Protein AF-A0A9D3VLM3-F1 (afdb_monomer)

Structure (mmCIF, N/CA/C/O backbone):
data_AF-A0A9D3VLM3-F1
#
_entry.id   AF-A0A9D3VLM3-F1
#
loop_
_atom_site.group_PDB
_atom_site.id
_atom_site.type_symbol
_atom_site.label_atom_id
_atom_site.label_alt_id
_atom_site.label_comp_id
_atom_site.label_asym_id
_atom_site.label_entity_id
_atom_site.label_seq_id
_atom_site.pdbx_PDB_ins_code
_atom_site.Cartn_x
_atom_site.Cartn_y
_atom_site.Cartn_z
_atom_site.occupancy
_atom_site.B_iso_or_equiv
_atom_site.auth_seq_id
_atom_site.auth_comp_id
_atom_site.auth_asym_id
_atom_site.auth_atom_id
_atom_site.pdbx_PDB_model_num
ATOM 1 N N . MET A 1 1 ? -3.057 -0.352 -0.632 1.00 85.25 1 MET A N 1
ATOM 2 C CA . MET A 1 1 ? -3.018 -0.081 0.821 1.00 85.25 1 MET A CA 1
ATOM 3 C C . MET A 1 1 ? -2.301 1.217 1.187 1.00 85.25 1 MET A C 1
ATOM 5 O O . MET A 1 1 ? -2.854 1.971 1.974 1.00 85.25 1 MET A O 1
ATOM 9 N N . ARG A 1 2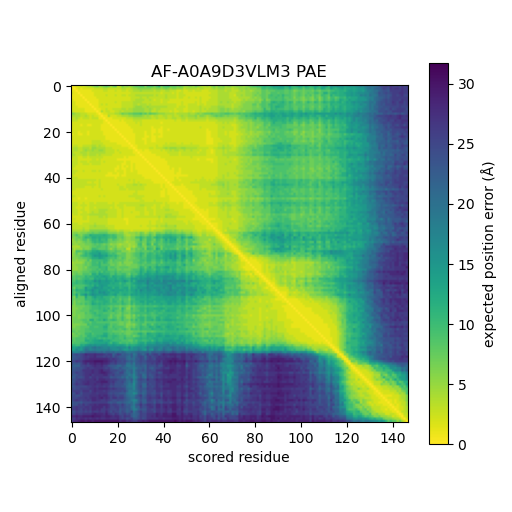 ? -1.148 1.527 0.571 1.00 84.88 2 ARG A N 1
ATOM 10 C CA . ARG A 1 2 ? -0.393 2.776 0.789 1.00 84.88 2 ARG A CA 1
ATOM 11 C C . ARG A 1 2 ? -1.252 4.050 0.758 1.00 84.88 2 ARG A C 1
ATOM 13 O O . ARG A 1 2 ? -1.284 4.776 1.744 1.00 84.88 2 ARG A O 1
ATOM 20 N N . TYR A 1 3 ? -2.014 4.249 -0.320 1.00 87.75 3 TYR A N 1
ATOM 21 C CA . TYR A 1 3 ? -2.936 5.384 -0.453 1.00 87.75 3 TYR A CA 1
ATOM 22 C C . TYR A 1 3 ? -3.881 5.520 0.751 1.00 87.75 3 TYR A C 1
ATOM 24 O O . TYR A 1 3 ? -3.944 6.573 1.369 1.00 87.75 3 TYR A O 1
ATOM 32 N N . LEU A 1 4 ? -4.563 4.436 1.140 1.00 90.69 4 LEU A N 1
ATOM 33 C CA . LEU A 1 4 ? -5.520 4.465 2.248 1.00 90.69 4 LEU A CA 1
ATOM 34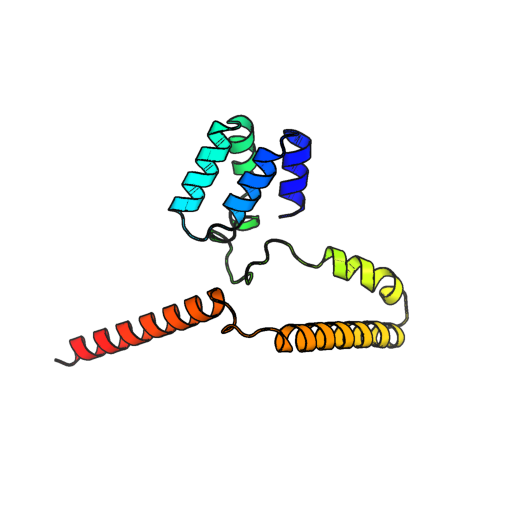 C C . LEU A 1 4 ? -4.839 4.793 3.588 1.00 90.69 4 LEU A C 1
ATOM 36 O O . LEU A 1 4 ? -5.369 5.588 4.360 1.00 90.69 4 LEU A O 1
ATOM 40 N N . SER A 1 5 ? -3.653 4.228 3.845 1.00 91.31 5 SER A N 1
ATOM 41 C CA . SER A 1 5 ? -2.882 4.525 5.060 1.00 91.31 5 SER A CA 1
ATOM 42 C C . SER A 1 5 ? -2.344 5.959 5.105 1.00 91.31 5 SER A C 1
ATOM 44 O O . SER A 1 5 ? -2.267 6.551 6.177 1.00 91.31 5 SER A O 1
ATOM 46 N N . GLU A 1 6 ? -1.984 6.537 3.959 1.00 91.56 6 GLU A N 1
ATOM 47 C CA . GLU A 1 6 ? -1.544 7.932 3.885 1.00 91.56 6 GLU A CA 1
ATOM 48 C C . GLU A 1 6 ? -2.729 8.891 4.037 1.00 91.56 6 GLU A C 1
ATOM 50 O O . GLU A 1 6 ? -2.631 9.867 4.778 1.00 91.56 6 GLU A O 1
ATOM 55 N N . SER A 1 7 ? -3.866 8.593 3.403 1.00 92.94 7 SER A N 1
ATOM 56 C CA . SER A 1 7 ? -5.083 9.399 3.514 1.00 92.94 7 SER A CA 1
ATOM 57 C C . SER A 1 7 ? -5.615 9.436 4.947 1.00 92.94 7 SER A C 1
ATOM 59 O O . SER A 1 7 ? -5.853 10.523 5.463 1.00 92.94 7 SER A O 1
ATOM 61 N N . ILE A 1 8 ? -5.707 8.293 5.641 1.00 92.94 8 ILE A N 1
ATOM 62 C CA . ILE A 1 8 ? -6.171 8.281 7.041 1.00 92.94 8 ILE A CA 1
ATOM 63 C C . ILE A 1 8 ? -5.207 9.031 7.974 1.00 92.94 8 ILE A C 1
ATOM 65 O O . ILE A 1 8 ? -5.637 9.713 8.903 1.00 92.94 8 ILE A O 1
ATOM 69 N N . SER A 1 9 ? -3.897 8.950 7.710 1.00 93.56 9 SER A N 1
ATOM 70 C CA . SER A 1 9 ? -2.890 9.689 8.471 1.00 93.56 9 SER A CA 1
ATOM 71 C C . SER A 1 9 ? -3.017 11.198 8.264 1.00 93.56 9 SER A C 1
ATOM 73 O O . SER A 1 9 ? -2.784 11.951 9.205 1.00 93.56 9 SER A O 1
ATOM 75 N N . LYS A 1 10 ? -3.354 11.650 7.051 1.00 93.25 10 LYS A N 1
ATOM 76 C CA . LYS A 1 10 ? -3.547 13.073 6.738 1.00 93.25 10 LYS A CA 1
ATOM 77 C C . LYS A 1 10 ? -4.831 13.622 7.355 1.00 93.25 10 LYS A C 1
ATOM 79 O O . LYS A 1 10 ? -4.793 14.706 7.927 1.00 93.25 10 LYS A O 1
ATOM 84 N N . GLU A 1 11 ? -5.913 12.855 7.269 1.00 93.25 11 GLU A N 1
ATOM 85 C CA . GLU A 1 11 ? -7.242 13.254 7.734 1.00 93.25 11 GLU A CA 1
ATOM 86 C C . GLU A 1 11 ? -7.309 13.339 9.266 1.00 93.25 11 GLU A C 1
ATOM 88 O O . GLU A 1 11 ? -7.670 14.368 9.826 1.00 93.25 11 GLU A O 1
ATOM 93 N N . PHE A 1 12 ? -6.882 12.279 9.961 1.00 92.44 12 PHE A N 1
ATOM 94 C CA . PHE A 1 12 ? -7.064 12.162 11.413 1.00 92.44 12 PHE A CA 1
ATOM 95 C C . PHE A 1 12 ? -5.801 12.466 12.223 1.00 92.44 12 PHE A C 1
ATOM 97 O O . PHE A 1 12 ? -5.872 12.559 13.447 1.00 92.44 12 PHE A O 1
ATOM 104 N N . LYS A 1 13 ? -4.632 12.577 11.571 1.00 91.50 13 LYS A N 1
ATOM 105 C CA . LYS A 1 13 ? -3.324 12.853 12.206 1.00 91.50 13 LYS A CA 1
ATOM 106 C C . LYS A 1 13 ? -3.016 11.952 13.411 1.00 91.50 13 LYS A C 1
ATOM 108 O O . LYS A 1 13 ? -2.310 12.347 14.334 1.00 91.50 13 LYS A O 1
ATOM 113 N N . ASN A 1 14 ? -3.529 10.721 13.390 1.00 90.62 14 ASN A N 1
ATOM 114 C CA . ASN A 1 14 ? -3.435 9.773 14.493 1.00 90.62 14 ASN A CA 1
ATOM 115 C C . ASN A 1 14 ? -2.735 8.485 14.035 1.00 90.62 14 ASN A C 1
ATOM 117 O O . ASN A 1 14 ? -3.279 7.686 13.269 1.00 90.62 14 ASN A O 1
ATOM 121 N N . SER A 1 15 ? -1.519 8.264 14.539 1.00 91.62 15 SER A N 1
ATOM 122 C CA . SER A 1 15 ? -0.694 7.098 14.201 1.00 91.62 15 SER A CA 1
ATOM 123 C C . SER A 1 15 ? -1.290 5.773 14.692 1.00 91.62 15 SER A C 1
ATOM 125 O O . SER A 1 15 ? -1.095 4.737 14.051 1.00 91.62 15 SER A O 1
ATOM 127 N N . ARG A 1 16 ? -2.075 5.789 15.782 1.00 93.81 16 ARG A N 1
ATOM 128 C CA . ARG A 1 16 ? -2.770 4.599 16.294 1.00 93.81 16 ARG A CA 1
ATOM 129 C C . ARG A 1 16 ? -3.798 4.093 15.285 1.00 93.81 16 ARG A C 1
ATOM 131 O O . ARG A 1 16 ? -3.870 2.885 15.072 1.00 93.81 16 ARG A O 1
ATOM 138 N N . LEU A 1 17 ? -4.534 4.991 14.626 1.00 94.19 17 LEU A N 1
ATOM 139 C CA . LEU A 1 17 ? -5.509 4.619 13.593 1.00 94.19 17 LEU A CA 1
ATOM 140 C C . LEU A 1 17 ? -4.834 3.973 12.383 1.00 94.19 17 LEU A C 1
ATOM 142 O O . LEU A 1 17 ? -5.306 2.951 11.894 1.00 94.19 17 LEU A O 1
ATOM 146 N N . VAL A 1 18 ? -3.689 4.507 11.946 1.00 94.38 18 VAL A N 1
ATOM 147 C CA . VAL A 1 18 ? -2.894 3.913 10.857 1.00 94.38 18 VAL A CA 1
ATOM 148 C C . VAL A 1 18 ? -2.475 2.486 11.217 1.00 94.38 18 VAL A C 1
ATOM 150 O O . VAL A 1 18 ? -2.623 1.565 10.415 1.00 94.38 18 VAL A O 1
ATOM 153 N N . HIS A 1 19 ? -1.989 2.277 12.440 1.00 94.88 19 HIS A N 1
ATOM 154 C CA . HIS A 1 19 ? -1.573 0.960 12.910 1.00 94.88 19 HIS A CA 1
ATOM 155 C C . HIS A 1 19 ? -2.744 -0.032 13.022 1.00 94.88 19 HIS A C 1
ATOM 157 O O . HIS A 1 19 ? -2.621 -1.183 12.595 1.00 94.88 19 HIS A O 1
ATOM 163 N N . LEU A 1 20 ? -3.893 0.402 13.550 1.00 95.56 20 LEU A N 1
ATOM 164 C CA . LEU A 1 20 ? -5.103 -0.421 13.618 1.00 95.56 20 LEU A CA 1
ATOM 165 C C . LEU A 1 20 ? -5.628 -0.781 12.226 1.00 95.56 20 LEU A C 1
ATOM 167 O O . LEU A 1 20 ? -5.966 -1.939 11.989 1.00 95.56 20 LEU A O 1
ATOM 171 N N . LEU A 1 21 ? -5.613 0.168 11.287 1.00 94.81 21 LEU A N 1
ATOM 172 C CA . LEU A 1 21 ? -5.986 -0.061 9.894 1.00 94.81 21 LEU A CA 1
ATOM 173 C C . LEU A 1 21 ? -5.100 -1.134 9.247 1.00 94.81 21 LEU A C 1
ATOM 175 O O . LEU A 1 21 ? -5.611 -2.042 8.594 1.00 94.81 21 LEU A O 1
ATOM 179 N N . TRP A 1 22 ? -3.781 -1.078 9.451 1.00 94.19 22 TRP A N 1
ATOM 180 C CA . TRP A 1 22 ? -2.875 -2.116 8.953 1.00 94.19 22 TRP A CA 1
ATOM 181 C C . TRP A 1 22 ? -3.163 -3.482 9.577 1.00 94.19 22 TRP A C 1
ATOM 183 O O . TRP A 1 22 ? -3.208 -4.479 8.858 1.00 94.19 22 TRP A O 1
ATOM 193 N N . LYS A 1 23 ? -3.426 -3.543 10.888 1.00 94.12 23 LYS A N 1
ATOM 194 C CA . LYS A 1 23 ? -3.839 -4.792 11.546 1.00 94.12 23 LYS A CA 1
ATOM 195 C C . LYS A 1 23 ? -5.134 -5.339 10.946 1.00 94.12 23 LYS A C 1
ATOM 197 O O . LYS A 1 23 ? -5.173 -6.515 10.598 1.00 94.12 23 LYS A O 1
ATOM 202 N N . ALA A 1 24 ? -6.150 -4.496 10.767 1.00 94.44 24 ALA A N 1
ATOM 203 C CA . ALA A 1 24 ? -7.413 -4.865 10.129 1.00 94.44 24 ALA A CA 1
ATOM 204 C C . ALA A 1 24 ? -7.209 -5.351 8.684 1.00 94.44 24 ALA A C 1
ATOM 206 O O . ALA A 1 24 ? -7.861 -6.291 8.239 1.00 94.44 24 ALA A O 1
ATOM 207 N N . ALA A 1 25 ? -6.271 -4.757 7.950 1.00 93.06 25 ALA A N 1
ATOM 208 C CA . ALA A 1 25 ? -5.999 -5.133 6.571 1.00 93.06 25 ALA A CA 1
ATOM 209 C C . ALA A 1 25 ? -5.363 -6.533 6.439 1.00 93.06 25 ALA A C 1
ATOM 211 O O . ALA A 1 25 ? -5.605 -7.217 5.444 1.00 93.06 25 ALA A O 1
ATOM 212 N N . TYR A 1 26 ? -4.585 -6.981 7.433 1.00 90.62 26 TYR A N 1
ATOM 213 C CA . TYR A 1 26 ? -3.894 -8.280 7.423 1.00 90.62 26 TYR A CA 1
ATOM 214 C C . TYR A 1 26 ? -4.680 -9.442 8.046 1.00 90.62 26 TYR A C 1
ATOM 216 O O . TYR A 1 26 ? -4.259 -10.595 7.910 1.00 90.62 26 TYR A O 1
ATOM 224 N N . VAL A 1 27 ? -5.800 -9.191 8.731 1.00 91.19 27 VAL A N 1
ATOM 225 C CA . VAL A 1 27 ? -6.590 -10.288 9.305 1.00 91.19 27 VAL A CA 1
ATOM 226 C C . VAL A 1 27 ? -7.176 -11.195 8.218 1.00 91.19 27 VAL A C 1
ATOM 228 O O . VAL A 1 27 ? -7.497 -10.770 7.109 1.00 91.19 27 VAL A O 1
ATOM 231 N N . THR A 1 28 ? -7.325 -12.476 8.555 1.00 87.88 28 THR A N 1
ATOM 232 C CA . THR A 1 28 ? -7.795 -13.529 7.632 1.00 87.88 28 THR A CA 1
ATOM 233 C C . THR A 1 28 ? -9.121 -14.158 8.057 1.00 87.88 28 THR A C 1
ATOM 235 O O . THR A 1 28 ? -9.596 -15.091 7.415 1.00 87.88 28 THR A O 1
ATOM 238 N N . THR A 1 29 ? -9.730 -13.657 9.133 1.00 90.25 29 THR A N 1
ATOM 239 C CA . THR A 1 29 ? -10.987 -14.166 9.693 1.00 90.25 29 THR A CA 1
ATOM 240 C C . THR A 1 29 ? -11.959 -13.023 9.922 1.00 90.25 29 THR A C 1
ATOM 242 O O . THR A 1 29 ? -11.559 -11.966 10.412 1.00 90.25 29 THR A O 1
ATOM 245 N N . THR A 1 30 ? -13.240 -13.255 9.649 1.00 92.06 30 THR A N 1
ATOM 246 C CA . THR A 1 30 ? -14.296 -12.247 9.806 1.00 92.06 30 THR A CA 1
ATOM 247 C C . THR A 1 30 ? -14.429 -11.747 11.242 1.00 92.06 30 THR A C 1
ATOM 249 O O . THR A 1 30 ? -14.627 -10.553 11.438 1.00 92.06 30 THR A O 1
ATOM 252 N N . THR A 1 31 ? -14.268 -12.619 12.241 1.00 93.62 31 THR A N 1
ATOM 253 C CA . THR A 1 31 ? -14.324 -12.235 13.662 1.00 93.62 31 THR A CA 1
ATOM 254 C C . THR A 1 31 ? -13.230 -11.227 14.003 1.00 93.62 31 THR A C 1
ATOM 256 O O . THR A 1 31 ? -13.543 -10.104 14.382 1.00 93.62 31 THR A O 1
ATOM 259 N N . ALA A 1 32 ? -11.965 -11.562 13.721 1.00 93.44 32 ALA A N 1
ATOM 260 C CA . ALA A 1 32 ? -10.844 -10.647 13.948 1.00 93.44 32 ALA A CA 1
ATOM 261 C C . ALA A 1 32 ? -10.957 -9.340 13.141 1.00 93.44 32 ALA A C 1
ATOM 263 O O . ALA A 1 32 ? -10.506 -8.293 13.596 1.00 93.44 32 ALA A O 1
ATOM 264 N N . PHE A 1 33 ? -11.564 -9.371 11.947 1.00 94.50 33 PHE A N 1
ATOM 265 C CA . PHE A 1 33 ? -11.829 -8.145 11.188 1.00 94.50 33 PHE A CA 1
ATOM 266 C C . PHE A 1 33 ? -12.804 -7.229 11.931 1.00 94.50 33 PHE A C 1
ATOM 268 O O . PHE A 1 33 ? -12.534 -6.041 12.083 1.00 94.50 33 PHE A O 1
ATOM 275 N N . LYS A 1 34 ? -13.923 -7.783 12.413 1.00 95.19 34 LYS A N 1
ATOM 276 C CA . LYS A 1 34 ? -14.932 -7.031 13.171 1.00 95.19 34 LYS A CA 1
ATOM 277 C C . LYS A 1 34 ? -14.355 -6.465 14.467 1.00 95.19 34 LYS A C 1
ATOM 279 O O . LYS A 1 34 ? -14.588 -5.299 14.751 1.00 95.19 34 LYS A O 1
ATOM 284 N N . GLU A 1 35 ? -13.555 -7.245 15.191 1.00 96.81 35 GLU A N 1
ATOM 285 C CA . GLU A 1 35 ? -12.846 -6.788 16.395 1.00 96.81 35 GLU A CA 1
ATOM 286 C C . GLU A 1 35 ? -11.937 -5.592 16.093 1.00 96.81 35 GLU A C 1
ATOM 288 O O . GLU A 1 35 ? -11.997 -4.575 16.778 1.00 96.81 35 GLU A O 1
ATOM 293 N N . LYS A 1 36 ? -11.143 -5.659 15.015 1.00 95.88 36 LYS A N 1
ATOM 294 C CA . LYS A 1 36 ? -10.274 -4.538 14.632 1.00 95.88 36 LYS A CA 1
ATOM 295 C C . LYS A 1 36 ? -11.046 -3.311 14.165 1.00 95.88 36 LYS A C 1
ATOM 297 O O . LYS A 1 36 ? -10.607 -2.200 14.443 1.00 95.88 36 LYS A O 1
ATOM 302 N N . MET A 1 37 ? -12.182 -3.487 13.496 1.00 95.94 37 MET A N 1
ATOM 303 C CA . MET A 1 37 ? -13.057 -2.365 13.149 1.00 95.94 37 MET A CA 1
ATOM 304 C C . MET A 1 37 ? -13.699 -1.732 14.390 1.00 95.94 37 MET A C 1
ATOM 306 O O . MET A 1 37 ? -13.790 -0.509 14.441 1.00 95.94 37 MET A O 1
ATOM 310 N N . ALA A 1 38 ? -14.058 -2.524 15.405 1.00 96.75 38 ALA A N 1
ATOM 311 C CA . ALA A 1 38 ? -14.549 -2.013 16.684 1.00 96.75 38 ALA A CA 1
ATOM 312 C C . ALA A 1 38 ? -13.463 -1.234 17.451 1.00 96.75 38 ALA A C 1
ATOM 314 O O . ALA A 1 38 ? -13.734 -0.148 17.949 1.00 96.75 38 ALA A O 1
ATOM 315 N N . GLU A 1 39 ? -12.211 -1.714 17.471 1.00 96.69 39 GLU A N 1
ATOM 316 C CA . GLU A 1 39 ? -11.075 -0.970 18.053 1.00 96.69 39 GLU A CA 1
ATOM 317 C C . GLU A 1 39 ? -10.838 0.383 17.354 1.00 96.69 39 GLU A C 1
ATOM 319 O O . GLU A 1 39 ? -10.404 1.350 17.983 1.00 96.69 39 GLU A O 1
ATOM 324 N N . ILE A 1 40 ? -11.084 0.457 16.040 1.00 95.69 40 ILE A N 1
ATOM 325 C CA . ILE A 1 40 ? -11.003 1.708 15.273 1.00 95.69 40 ILE A CA 1
ATOM 326 C C . ILE A 1 40 ? -12.155 2.642 15.650 1.00 95.69 40 ILE A C 1
ATOM 328 O O . ILE A 1 40 ? -11.917 3.831 15.833 1.00 95.69 40 ILE A O 1
ATOM 332 N N . GLU A 1 41 ? -13.373 2.117 15.785 1.00 96.31 41 GLU A N 1
ATOM 333 C CA . GLU A 1 41 ? -14.563 2.882 16.173 1.00 96.31 41 GLU A CA 1
ATOM 334 C C . GLU A 1 41 ? -14.457 3.448 17.592 1.00 96.31 41 GLU A C 1
ATOM 336 O O . GLU A 1 41 ? -14.777 4.613 17.807 1.00 96.31 41 GLU A O 1
ATOM 341 N N . GLU A 1 42 ? -13.918 2.674 18.534 1.00 95.75 42 GLU A N 1
ATOM 342 C CA . GLU A 1 42 ? -13.618 3.142 19.891 1.00 95.75 42 GLU A CA 1
ATOM 343 C C . GLU A 1 42 ? -12.565 4.262 19.888 1.00 95.75 42 GLU A C 1
ATOM 345 O O . GLU A 1 42 ? -12.666 5.226 20.645 1.00 95.75 42 GLU A O 1
ATOM 350 N N . ALA A 1 43 ? -11.548 4.159 19.024 1.00 93.88 43 ALA A N 1
ATOM 351 C CA . ALA A 1 43 ? -10.503 5.172 18.916 1.00 93.88 43 ALA A CA 1
ATOM 352 C C . ALA A 1 43 ? -10.979 6.458 18.215 1.00 93.88 43 ALA A C 1
ATOM 354 O O . ALA A 1 43 ? -10.529 7.546 18.573 1.00 93.88 43 ALA A O 1
ATOM 355 N N . SER A 1 44 ? -11.829 6.341 17.191 1.00 95.19 44 SER A N 1
ATOM 356 C CA . SER A 1 44 ? -12.525 7.454 16.541 1.00 95.19 44 SER A CA 1
ATOM 357 C C . SER A 1 44 ? -13.719 6.932 15.724 1.00 95.19 44 SER A C 1
ATOM 359 O O . SER A 1 44 ? -13.527 6.296 14.677 1.00 95.19 44 SER A O 1
ATOM 361 N N . PRO A 1 45 ? -14.957 7.259 16.133 1.00 95.12 45 PRO A N 1
ATOM 362 C CA . PRO A 1 45 ? -16.162 6.906 15.384 1.00 95.12 45 PRO A CA 1
ATOM 363 C C . PRO A 1 45 ? -16.173 7.503 13.970 1.00 95.12 45 PRO A C 1
ATOM 365 O O . PRO A 1 45 ? -16.643 6.881 13.014 1.00 95.12 45 PRO A O 1
ATOM 368 N N . GLU A 1 46 ? -15.625 8.708 13.812 1.00 95.31 46 GLU A N 1
ATOM 369 C CA . GLU A 1 46 ? -15.502 9.399 12.531 1.00 95.31 46 GLU A CA 1
ATOM 370 C C . GLU A 1 46 ? -14.562 8.644 11.587 1.00 95.31 46 GLU A C 1
ATOM 372 O O . GLU A 1 46 ? -14.892 8.450 10.415 1.00 95.31 46 GLU A O 1
ATOM 377 N N . ALA A 1 47 ? -13.429 8.150 12.096 1.00 94.38 47 ALA A N 1
ATOM 378 C CA . ALA A 1 47 ? -12.490 7.354 11.313 1.00 94.38 47 ALA A CA 1
ATOM 379 C C . ALA A 1 47 ? -13.090 6.018 10.871 1.00 94.38 47 ALA A C 1
ATOM 381 O O . ALA A 1 47 ? -12.899 5.612 9.722 1.00 94.38 47 ALA A O 1
ATOM 382 N N . ALA A 1 48 ? -13.854 5.353 11.743 1.00 95.00 48 ALA A N 1
ATOM 383 C CA . ALA A 1 48 ? -14.559 4.126 11.385 1.00 95.00 48 ALA A CA 1
ATOM 384 C C . ALA A 1 48 ? -15.553 4.362 10.238 1.00 95.00 48 ALA A C 1
ATOM 386 O O . ALA A 1 48 ? -15.521 3.634 9.242 1.00 95.00 48 ALA A O 1
ATOM 387 N N . LYS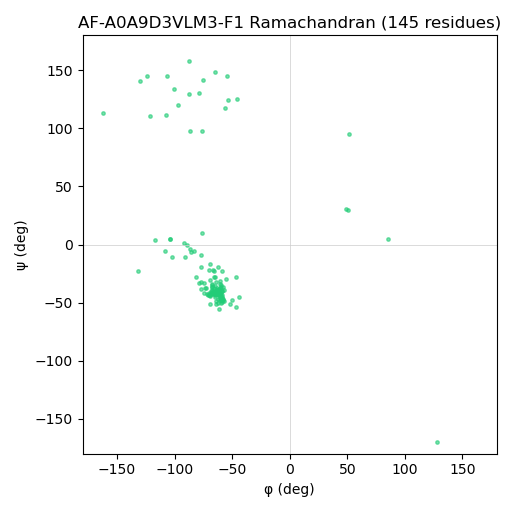 A 1 49 ? -16.373 5.419 10.322 1.00 95.44 49 LYS A N 1
ATOM 388 C CA . LYS A 1 49 ? -17.296 5.808 9.241 1.00 95.44 49 LYS A CA 1
ATOM 389 C C . LYS A 1 49 ? -16.560 6.163 7.952 1.00 95.44 49 LYS A C 1
ATOM 391 O O . LYS A 1 49 ? -17.005 5.781 6.873 1.00 95.44 49 LYS A O 1
ATOM 396 N N . TRP A 1 50 ? -15.432 6.861 8.049 1.00 95.25 50 TRP A N 1
ATOM 397 C CA . TRP A 1 50 ? -14.620 7.238 6.894 1.00 95.25 50 TRP A CA 1
ATOM 398 C C . TRP A 1 50 ? -14.022 6.012 6.186 1.00 95.25 50 TRP A C 1
ATOM 400 O O . TRP A 1 50 ? -14.139 5.885 4.970 1.00 95.25 50 TRP A O 1
ATOM 410 N N . ILE A 1 51 ? -13.460 5.051 6.931 1.00 94.06 51 ILE A N 1
ATOM 411 C CA . ILE A 1 51 ? -12.907 3.809 6.360 1.00 94.06 51 ILE A CA 1
ATOM 412 C C . ILE A 1 51 ? -13.991 2.988 5.652 1.00 94.06 51 ILE A C 1
ATOM 414 O O . ILE A 1 51 ? -13.726 2.412 4.596 1.00 94.06 51 ILE A O 1
ATOM 418 N N . GLN A 1 52 ? -15.210 2.941 6.199 1.00 92.19 52 GLN A N 1
ATOM 419 C CA . GLN A 1 52 ? -16.327 2.190 5.615 1.00 92.19 52 GLN A CA 1
ATOM 420 C C . GLN A 1 52 ? -16.748 2.693 4.223 1.00 92.19 52 GLN A C 1
ATOM 422 O O . GLN A 1 52 ? -17.350 1.933 3.466 1.00 92.19 52 GLN A O 1
ATOM 427 N N . GLN A 1 53 ? -16.384 3.923 3.842 1.00 93.94 53 GLN A N 1
ATOM 428 C CA . GLN A 1 53 ? -16.603 4.443 2.485 1.00 93.94 53 GLN A CA 1
ATOM 429 C C . GLN A 1 53 ? -15.758 3.705 1.433 1.00 93.94 53 GLN A C 1
ATOM 4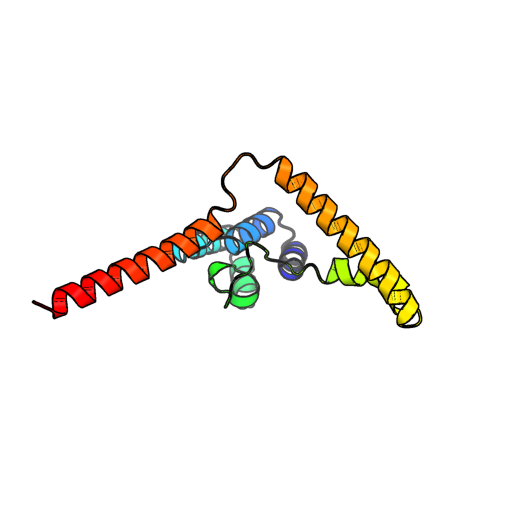31 O O . GLN A 1 53 ? -16.093 3.701 0.248 1.00 93.94 53 GLN A O 1
ATOM 436 N N . PHE A 1 54 ? -14.664 3.060 1.849 1.00 91.88 54 PHE A N 1
ATOM 437 C CA . PHE A 1 54 ? -13.788 2.293 0.973 1.00 91.88 54 PHE A CA 1
ATOM 438 C C . PHE A 1 54 ? -14.145 0.803 1.034 1.00 91.88 54 PHE A C 1
ATOM 440 O O . PHE A 1 54 ? -13.985 0.183 2.090 1.00 91.88 54 PHE A O 1
ATOM 447 N N . PRO A 1 55 ? -14.528 0.173 -0.096 1.00 91.94 55 PRO A N 1
ATOM 448 C CA . PRO A 1 55 ? -14.857 -1.248 -0.124 1.00 91.94 55 PRO A CA 1
ATOM 449 C C . PRO A 1 55 ? -13.728 -2.111 0.467 1.00 91.94 55 PRO A C 1
ATOM 451 O O . PRO A 1 55 ? -12.598 -2.041 -0.038 1.00 91.94 55 PRO A O 1
ATOM 454 N N . PRO A 1 56 ? -14.003 -2.955 1.485 1.00 91.44 56 PRO A N 1
ATOM 455 C CA . PRO A 1 56 ? -12.991 -3.797 2.126 1.00 91.44 56 PRO A CA 1
ATOM 456 C C . PRO A 1 56 ? -12.227 -4.696 1.153 1.00 91.44 56 PRO A C 1
ATOM 458 O O . PRO A 1 56 ? -11.040 -4.935 1.351 1.00 91.44 56 PRO A O 1
ATOM 461 N N . SER A 1 57 ? -12.848 -5.116 0.048 1.00 89.38 57 SER A N 1
ATOM 462 C CA . SER A 1 57 ? -12.201 -5.909 -1.008 1.00 89.38 57 SER A CA 1
ATOM 463 C C . SER A 1 57 ? -10.981 -5.231 -1.645 1.00 89.38 57 SER A C 1
ATOM 465 O O . SER A 1 57 ? -10.101 -5.902 -2.184 1.00 89.38 57 SER A O 1
ATOM 467 N N . ARG A 1 58 ? -10.867 -3.899 -1.569 1.00 87.25 58 ARG A N 1
ATOM 468 C CA . ARG A 1 58 ? -9.732 -3.157 -2.139 1.00 87.25 58 ARG A CA 1
ATOM 469 C C . ARG A 1 58 ? -8.502 -3.170 -1.233 1.00 87.25 58 ARG A C 1
ATOM 471 O O . ARG A 1 58 ? -7.375 -3.093 -1.734 1.00 87.25 58 ARG A O 1
ATOM 478 N N . TRP A 1 59 ? -8.692 -3.279 0.079 1.00 90.12 59 TRP A N 1
ATOM 479 C CA . TRP A 1 59 ? -7.643 -2.991 1.058 1.00 90.12 59 TRP A CA 1
ATOM 480 C C . TRP A 1 59 ? -7.450 -4.061 2.138 1.00 90.12 59 TRP A C 1
ATOM 482 O O . TRP A 1 59 ? -6.344 -4.161 2.659 1.00 90.12 59 TRP A O 1
ATOM 492 N N . ALA A 1 60 ? -8.450 -4.895 2.421 1.00 91.12 60 ALA A N 1
ATOM 493 C CA . ALA A 1 60 ? -8.372 -5.976 3.397 1.00 91.12 60 ALA A CA 1
ATOM 494 C C . ALA A 1 60 ? -8.147 -7.337 2.722 1.00 91.12 60 ALA A C 1
ATOM 496 O O . ALA A 1 60 ? -8.831 -7.696 1.764 1.00 91.12 60 ALA A O 1
ATOM 497 N N . LEU A 1 61 ? -7.208 -8.120 3.259 1.00 89.75 61 LEU A N 1
ATOM 498 C CA . LEU A 1 61 ? -6.826 -9.432 2.730 1.00 89.75 61 LEU A CA 1
ATOM 499 C C . LEU A 1 61 ? -7.993 -10.428 2.732 1.00 89.75 61 LEU A C 1
ATOM 501 O O . LEU A 1 61 ? -8.144 -11.185 1.779 1.00 89.75 61 LEU A O 1
ATOM 505 N N . LEU A 1 62 ? -8.815 -10.408 3.784 1.00 89.62 62 LEU A N 1
ATOM 506 C CA . LEU A 1 62 ? -9.967 -11.297 3.957 1.00 89.62 62 LEU A CA 1
ATOM 507 C C . LEU A 1 62 ? -10.992 -11.210 2.815 1.00 89.62 62 LEU A C 1
ATOM 509 O O . LEU A 1 62 ? -11.595 -12.219 2.468 1.00 89.62 62 LEU A O 1
ATOM 513 N N . TYR A 1 63 ? -11.202 -10.013 2.264 1.00 88.88 63 TYR A N 1
ATOM 514 C CA . TYR A 1 63 ? -12.258 -9.737 1.284 1.00 88.88 63 TYR A CA 1
ATOM 515 C C . TYR A 1 63 ? -11.734 -9.620 -0.148 1.00 88.88 63 TYR A C 1
ATOM 517 O O . TYR A 1 63 ? -12.489 -9.257 -1.048 1.00 88.88 63 TYR A O 1
ATOM 525 N N . PHE A 1 64 ? -10.443 -9.865 -0.370 1.00 85.81 64 PHE A N 1
ATOM 526 C CA . PHE A 1 64 ? -9.887 -9.808 -1.710 1.00 85.81 64 PHE A CA 1
ATOM 527 C C . PHE A 1 64 ? -10.211 -11.081 -2.493 1.00 85.81 64 PHE A C 1
ATOM 529 O O . PHE A 1 64 ? -9.943 -12.1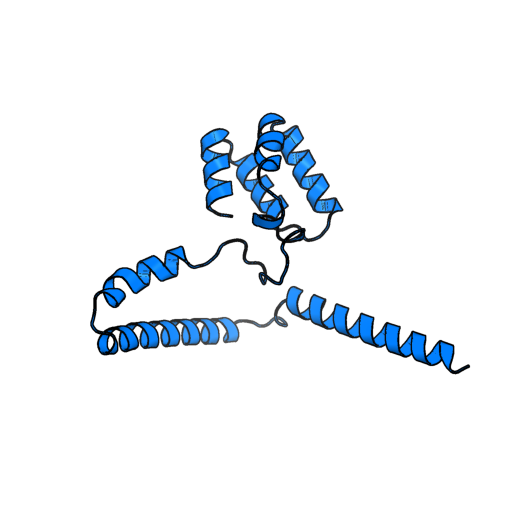93 -2.039 1.00 85.81 64 PHE A O 1
ATOM 536 N N . GLU A 1 65 ? -10.723 -10.908 -3.707 1.00 81.06 65 GLU A N 1
ATOM 537 C CA . GLU A 1 65 ? -10.941 -12.006 -4.641 1.00 81.06 65 GLU A CA 1
ATOM 538 C C . GLU A 1 65 ? -9.602 -12.425 -5.264 1.00 81.06 65 GLU A C 1
ATOM 540 O O . GLU A 1 65 ? -9.089 -11.797 -6.188 1.00 81.06 65 GLU A O 1
ATOM 545 N N . GLY A 1 66 ? -8.994 -13.475 -4.706 1.00 80.44 66 GLY A N 1
ATOM 546 C CA . GLY A 1 66 ? -7.756 -14.072 -5.208 1.00 80.44 66 GLY A CA 1
ATOM 547 C C . GLY A 1 66 ? -6.667 -14.220 -4.147 1.00 80.44 66 GLY A C 1
ATOM 548 O O . GLY A 1 66 ? -6.885 -14.042 -2.951 1.00 80.44 66 GLY A O 1
ATOM 549 N N . THR A 1 67 ? -5.454 -14.568 -4.586 1.00 74.50 67 THR A N 1
ATOM 550 C CA . THR A 1 67 ? -4.315 -14.794 -3.682 1.00 74.50 67 THR A CA 1
ATOM 551 C C . THR A 1 67 ? -3.315 -13.652 -3.799 1.00 74.50 67 THR A C 1
ATOM 553 O O . THR A 1 67 ? -2.634 -13.533 -4.810 1.00 74.50 67 THR A O 1
ATOM 556 N N . ARG A 1 68 ? -3.184 -12.827 -2.751 1.00 73.94 68 ARG A N 1
ATOM 557 C CA . ARG A 1 68 ? -2.146 -11.778 -2.698 1.00 73.94 68 ARG A CA 1
ATOM 558 C C . ARG A 1 68 ? -0.838 -12.215 -2.031 1.00 73.94 68 ARG A C 1
ATOM 560 O O . ARG A 1 68 ? 0.055 -11.397 -1.872 1.00 73.94 68 ARG A O 1
ATOM 567 N N . TYR A 1 69 ? -0.727 -13.470 -1.587 1.00 75.00 69 TYR A N 1
ATOM 568 C CA . TYR A 1 69 ? 0.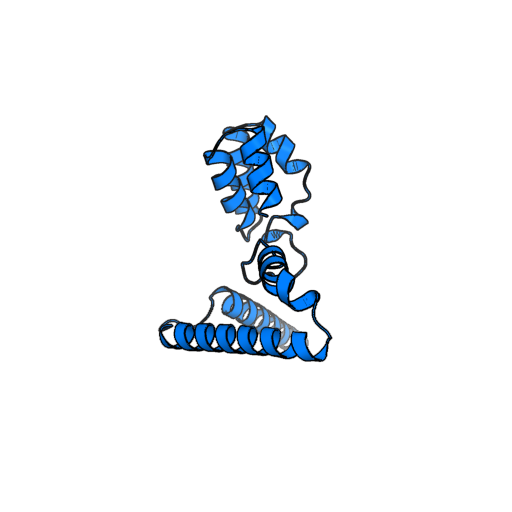459 -14.013 -0.898 1.00 75.00 69 TYR A CA 1
ATOM 569 C C . TYR A 1 69 ? 0.965 -13.159 0.284 1.00 75.00 69 TYR A C 1
ATOM 571 O O . TYR A 1 69 ? 2.149 -13.156 0.594 1.00 75.00 69 TYR A O 1
ATOM 579 N N . GLY A 1 70 ? 0.066 -12.432 0.959 1.00 71.00 70 GLY A N 1
ATOM 580 C CA . GLY A 1 70 ? 0.431 -11.520 2.049 1.00 71.00 70 GLY A CA 1
ATOM 581 C C . GLY A 1 70 ? 0.851 -10.115 1.603 1.00 71.00 70 GLY A C 1
ATOM 582 O O . GLY A 1 70 ? 1.198 -9.302 2.448 1.00 71.00 70 GLY A O 1
ATOM 583 N N . HIS A 1 71 ? 0.777 -9.781 0.315 1.00 77.12 71 HIS A N 1
ATOM 584 C CA . HIS A 1 71 ? 0.995 -8.421 -0.173 1.00 77.12 71 HIS A CA 1
ATOM 585 C C . HIS A 1 71 ? -0.304 -7.600 -0.146 1.00 77.12 71 HIS A C 1
ATOM 587 O O . HIS A 1 71 ? -1.339 -8.007 -0.667 1.00 77.12 71 HIS A O 1
ATOM 593 N N . LEU A 1 72 ? -0.259 -6.402 0.438 1.00 79.56 72 LEU A N 1
ATOM 594 C CA . LEU A 1 72 ? -1.380 -5.444 0.436 1.00 79.56 72 LEU A CA 1
ATOM 595 C C . LEU A 1 72 ? -1.128 -4.221 -0.466 1.00 79.56 72 LEU A C 1
ATOM 597 O O . LEU A 1 72 ? -2.014 -3.384 -0.680 1.00 79.56 72 LEU A O 1
ATOM 601 N N . SER A 1 73 ? 0.076 -4.115 -1.018 1.00 75.12 73 SER A N 1
ATOM 602 C CA . SER A 1 73 ? 0.476 -3.115 -2.003 1.00 75.12 73 SER A CA 1
ATOM 603 C C . SER A 1 73 ? 1.010 -3.796 -3.255 1.00 75.12 73 SER A C 1
ATOM 605 O O . SER A 1 73 ? 1.673 -4.827 -3.175 1.00 75.12 73 SER A O 1
ATOM 607 N N . SER A 1 74 ? 0.745 -3.191 -4.409 1.00 72.69 74 SER A N 1
ATOM 608 C CA . SER A 1 74 ? 1.447 -3.510 -5.646 1.00 72.69 74 SER A CA 1
ATOM 609 C C . SER A 1 74 ? 2.846 -2.895 -5.619 1.00 72.69 74 SER A C 1
ATOM 611 O O . SER A 1 74 ? 3.002 -1.750 -5.201 1.00 72.69 74 SER A O 1
ATOM 613 N N . ASN A 1 75 ? 3.840 -3.603 -6.141 1.00 74.19 75 ASN A N 1
ATOM 614 C CA . ASN A 1 75 ? 5.200 -3.101 -6.384 1.00 74.19 75 ASN A CA 1
ATOM 615 C C . ASN A 1 75 ? 5.308 -2.181 -7.625 1.00 74.19 75 ASN A C 1
ATOM 617 O O . ASN A 1 75 ? 6.405 -1.835 -8.051 1.00 74.19 75 ASN A O 1
ATOM 621 N N . ILE A 1 76 ? 4.176 -1.772 -8.207 1.00 77.75 76 ILE A N 1
ATOM 622 C CA . ILE A 1 76 ? 4.104 -0.985 -9.449 1.00 77.75 76 ILE A CA 1
ATOM 623 C C . ILE A 1 76 ? 4.838 0.358 -9.338 1.00 77.75 76 ILE A C 1
ATOM 625 O O . ILE A 1 76 ? 5.513 0.750 -10.280 1.00 77.75 76 ILE A O 1
ATOM 629 N N . GLU A 1 77 ? 4.751 1.060 -8.203 1.00 79.44 77 GLU A N 1
ATOM 630 C CA . GLU A 1 77 ? 5.469 2.335 -8.017 1.00 79.44 77 GLU A CA 1
ATOM 631 C C . GLU A 1 77 ? 6.989 2.158 -8.117 1.00 79.44 77 GLU A C 1
ATOM 633 O O . GLU A 1 77 ? 7.681 2.983 -8.708 1.00 79.44 77 GLU A O 1
ATOM 638 N N . GLU A 1 78 ? 7.515 1.075 -7.547 1.00 82.12 78 GLU A N 1
ATOM 639 C CA . GLU A 1 78 ? 8.940 0.764 -7.593 1.00 82.12 78 GLU A CA 1
ATOM 640 C C . GLU A 1 78 ? 9.380 0.378 -9.003 1.00 82.12 78 GLU A C 1
ATOM 642 O O . GLU A 1 78 ? 10.382 0.900 -9.487 1.00 82.12 78 GLU A O 1
ATOM 647 N N . PHE A 1 79 ? 8.588 -0.461 -9.676 1.00 82.50 79 PHE A N 1
ATOM 648 C CA . PHE A 1 79 ? 8.808 -0.809 -11.076 1.00 82.50 79 PHE A CA 1
ATOM 649 C C . PHE A 1 79 ? 8.832 0.436 -11.965 1.00 82.50 79 PHE A C 1
ATOM 651 O O . PHE A 1 79 ? 9.775 0.627 -12.728 1.00 82.50 79 PHE A O 1
ATOM 658 N N . ASN A 1 80 ? 7.833 1.312 -11.812 1.00 83.06 80 ASN A N 1
ATOM 659 C CA . ASN A 1 80 ? 7.741 2.545 -12.579 1.00 83.06 80 ASN A CA 1
ATOM 660 C C . ASN A 1 80 ? 8.984 3.404 -12.373 1.00 83.06 80 ASN A C 1
ATOM 662 O O . ASN A 1 80 ? 9.563 3.817 -13.363 1.00 83.06 80 ASN A O 1
ATOM 666 N N . ARG A 1 81 ? 9.436 3.618 -11.129 1.00 85.56 81 ARG A N 1
ATOM 667 C CA . ARG A 1 81 ? 10.647 4.413 -10.853 1.00 85.56 81 ARG A CA 1
ATOM 668 C 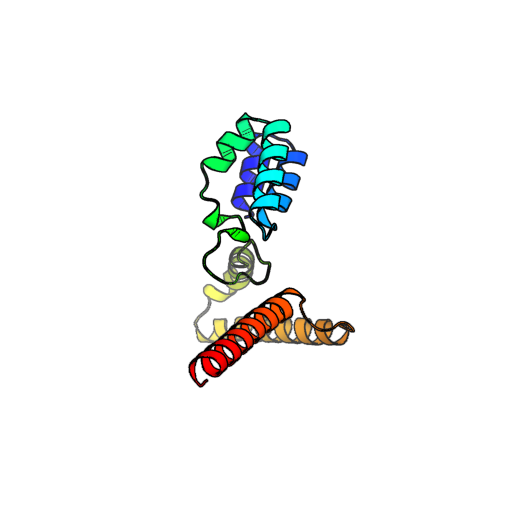C . ARG A 1 81 ? 11.896 3.856 -11.522 1.00 85.56 81 ARG A C 1
ATOM 670 O O . ARG A 1 81 ? 12.675 4.630 -12.052 1.00 85.56 81 ARG A O 1
ATOM 677 N N . TRP A 1 82 ? 12.092 2.542 -11.481 1.00 84.00 82 TRP A N 1
ATOM 678 C CA . TRP A 1 82 ? 13.266 1.918 -12.090 1.00 84.00 82 TRP A CA 1
ATOM 679 C C . TRP A 1 82 ? 13.211 1.989 -13.623 1.00 84.00 82 TRP A C 1
ATOM 681 O O . TRP A 1 82 ? 14.215 2.306 -14.255 1.00 84.00 82 TRP A O 1
ATOM 691 N N . ILE A 1 83 ? 12.058 1.719 -14.238 1.00 87.56 83 ILE A N 1
ATOM 692 C CA . ILE A 1 83 ? 11.958 1.673 -15.702 1.00 87.56 83 ILE A CA 1
ATOM 693 C C . ILE A 1 83 ? 11.913 3.067 -16.350 1.00 87.56 83 ILE A C 1
ATOM 695 O O . ILE A 1 83 ? 11.984 3.154 -17.574 1.00 87.56 83 ILE A O 1
ATOM 699 N N . LEU A 1 84 ? 11.783 4.149 -15.565 1.00 87.19 84 LEU A N 1
ATOM 700 C CA . LEU A 1 84 ? 11.685 5.528 -16.068 1.00 87.19 84 LEU A CA 1
ATOM 701 C C . LEU A 1 84 ? 12.795 5.869 -17.065 1.00 87.19 84 LEU A C 1
ATOM 703 O O . LEU A 1 84 ? 12.481 6.369 -18.138 1.00 87.19 84 LEU A O 1
ATOM 707 N N . ASP A 1 85 ? 14.045 5.550 -16.738 1.00 80.12 85 ASP A N 1
ATOM 708 C CA . ASP A 1 85 ? 15.190 5.907 -17.582 1.00 80.12 85 ASP A CA 1
ATOM 709 C C . ASP A 1 85 ? 15.329 4.953 -18.778 1.00 80.12 85 ASP A C 1
ATOM 711 O O . ASP A 1 85 ? 15.721 5.345 -19.874 1.00 80.12 85 ASP A O 1
ATOM 715 N N . ALA A 1 86 ? 14.963 3.682 -18.590 1.00 82.88 86 ALA A N 1
ATOM 716 C CA . ALA A 1 86 ? 15.082 2.665 -19.628 1.00 82.88 86 ALA A CA 1
ATOM 717 C C . ALA A 1 86 ? 13.980 2.775 -20.694 1.00 82.88 86 ALA A C 1
ATOM 719 O O . ALA A 1 86 ? 14.229 2.467 -21.852 1.00 82.88 86 ALA A O 1
ATOM 720 N N . ARG A 1 87 ? 12.762 3.211 -20.343 1.00 84.56 87 ARG A N 1
ATOM 721 C CA . ARG A 1 87 ? 11.611 3.229 -21.271 1.00 84.56 87 ARG A CA 1
ATOM 722 C C . ARG A 1 87 ? 11.735 4.251 -22.406 1.00 84.56 87 ARG A C 1
ATOM 724 O O . ARG A 1 87 ? 10.968 4.172 -23.359 1.00 84.56 87 ARG A O 1
ATOM 731 N N . GLU A 1 88 ? 12.633 5.225 -22.271 1.00 86.12 88 GLU A N 1
ATOM 732 C CA . GLU A 1 88 ? 12.881 6.262 -23.283 1.00 86.12 88 GLU A CA 1
ATOM 733 C C . GLU A 1 88 ? 13.885 5.802 -24.352 1.00 86.12 88 GLU A C 1
ATOM 735 O O . GLU A 1 88 ? 14.079 6.478 -25.362 1.00 86.12 88 GLU A O 1
ATOM 740 N N . LEU A 1 89 ? 14.494 4.627 -24.165 1.00 87.00 89 LEU A N 1
ATOM 741 C CA . LEU A 1 89 ? 15.448 4.045 -25.099 1.00 87.00 89 LEU A CA 1
ATOM 742 C C . LEU A 1 89 ? 14.743 3.208 -26.187 1.00 87.00 89 LEU A C 1
ATOM 744 O O . LEU A 1 89 ? 13.630 2.710 -25.985 1.00 87.00 89 LEU A O 1
ATOM 748 N N . PRO A 1 90 ? 15.391 2.980 -27.346 1.00 91.25 90 PRO A N 1
ATOM 749 C CA . PRO A 1 90 ? 14.914 2.017 -28.336 1.00 91.25 90 PRO A CA 1
ATOM 750 C C . PRO A 1 90 ? 14.715 0.627 -27.717 1.00 91.25 90 PRO A C 1
ATOM 752 O O . PRO A 1 90 ? 15.526 0.212 -26.895 1.00 91.25 90 PRO A O 1
ATOM 755 N N . ILE A 1 91 ? 13.700 -0.130 -28.162 1.00 86.62 91 ILE A N 1
ATOM 756 C CA . ILE A 1 91 ? 13.285 -1.427 -27.572 1.00 86.62 91 ILE A CA 1
ATOM 757 C C . ILE A 1 91 ? 14.470 -2.344 -27.239 1.00 86.62 91 ILE A C 1
ATOM 759 O O . ILE A 1 91 ? 14.526 -2.900 -26.147 1.00 86.62 91 ILE A O 1
ATOM 763 N N . ILE A 1 92 ? 15.434 -2.469 -28.155 1.00 88.12 92 ILE A N 1
ATOM 764 C CA . ILE A 1 92 ? 16.619 -3.323 -27.980 1.00 88.12 92 ILE A CA 1
ATOM 765 C C . ILE A 1 92 ? 17.434 -2.911 -26.745 1.00 88.12 92 ILE A C 1
ATOM 767 O O . ILE A 1 92 ? 17.877 -3.768 -25.987 1.00 88.12 92 ILE A O 1
ATOM 771 N N . GLN A 1 93 ? 17.582 -1.610 -26.508 1.00 86.88 93 GLN A N 1
ATOM 772 C CA . GLN A 1 93 ? 18.323 -1.060 -25.375 1.00 86.88 93 GLN A CA 1
ATOM 773 C C . GLN A 1 93 ? 17.539 -1.133 -24.058 1.00 86.88 93 GLN A C 1
ATOM 775 O O . GLN A 1 93 ? 18.146 -1.094 -22.998 1.00 86.88 93 GLN A O 1
ATOM 780 N N . VAL A 1 94 ? 16.209 -1.280 -24.093 1.00 91.25 94 VAL A N 1
ATOM 781 C CA . VAL A 1 94 ? 15.384 -1.478 -22.883 1.00 91.25 94 VAL A CA 1
ATOM 782 C C . VAL A 1 94 ? 15.528 -2.898 -22.329 1.00 91.25 94 VAL A C 1
ATOM 784 O O . VAL A 1 94 ? 15.457 -3.115 -21.117 1.00 91.25 94 VAL A O 1
ATOM 787 N N . VAL A 1 95 ? 15.731 -3.883 -23.210 1.00 90.38 95 VAL A N 1
ATOM 788 C CA . VAL A 1 95 ? 15.784 -5.305 -22.833 1.00 90.38 95 VAL A CA 1
ATOM 789 C C . VAL A 1 95 ? 16.950 -5.598 -21.890 1.00 90.38 95 VAL A C 1
ATOM 791 O O . VAL A 1 95 ? 16.777 -6.345 -20.929 1.00 90.38 95 VAL A O 1
ATOM 794 N N . GLU A 1 96 ? 18.115 -4.997 -22.122 1.00 89.69 96 GLU A N 1
ATOM 795 C CA . GLU A 1 96 ? 19.317 -5.246 -21.320 1.00 89.69 96 GLU A CA 1
ATOM 796 C C . GLU A 1 96 ? 19.166 -4.797 -19.845 1.00 89.69 96 GLU A C 1
ATOM 798 O O . GLU A 1 96 ? 19.349 -5.632 -18.954 1.00 89.69 96 GLU A O 1
ATOM 803 N N . PRO A 1 97 ? 18.736 -3.558 -19.528 1.00 89.06 97 PRO A N 1
ATOM 804 C CA . PRO A 1 97 ? 18.412 -3.143 -18.161 1.00 89.06 97 PRO A CA 1
ATOM 805 C C . PRO A 1 97 ? 17.338 -4.006 -17.492 1.00 89.06 97 PRO A C 1
ATOM 807 O O . PRO A 1 97 ? 17.446 -4.309 -16.299 1.00 89.06 97 PRO A O 1
ATOM 810 N N . ILE A 1 98 ? 16.309 -4.422 -18.245 1.00 89.81 98 ILE A N 1
ATOM 811 C CA . ILE A 1 98 ? 15.267 -5.321 -17.730 1.00 89.81 98 ILE A CA 1
ATOM 812 C C . ILE A 1 98 ? 15.871 -6.659 -17.320 1.00 89.81 98 ILE A C 1
ATOM 814 O O . ILE A 1 98 ? 15.647 -7.125 -16.200 1.00 89.81 98 ILE A O 1
ATOM 818 N N . HIS A 1 99 ? 16.657 -7.256 -18.211 1.00 91.31 99 HIS A N 1
ATOM 819 C CA . HIS A 1 99 ? 17.316 -8.527 -17.969 1.00 91.31 99 HIS A CA 1
ATOM 820 C C . HIS A 1 99 ? 18.239 -8.455 -16.747 1.00 91.31 99 HIS A C 1
ATOM 822 O O . HIS A 1 99 ? 18.117 -9.274 -15.836 1.00 91.31 99 HIS A O 1
ATOM 828 N N . ASN A 1 100 ? 19.100 -7.439 -16.672 1.00 90.62 100 ASN A N 1
ATOM 829 C CA . ASN A 1 100 ? 20.054 -7.277 -15.575 1.00 90.62 100 ASN A CA 1
ATOM 830 C C . ASN A 1 100 ? 19.360 -7.135 -14.214 1.00 90.62 100 ASN A C 1
ATOM 832 O O . ASN A 1 100 ? 19.763 -7.774 -13.240 1.00 90.62 100 ASN A O 1
ATOM 836 N N . LYS A 1 101 ? 18.270 -6.362 -14.140 1.00 90.06 101 LYS A N 1
ATOM 837 C CA . LYS A 1 101 ? 17.500 -6.234 -12.900 1.00 90.06 101 LYS A CA 1
ATOM 838 C C . LYS A 1 101 ? 16.808 -7.538 -12.514 1.00 90.06 101 LYS A C 1
ATOM 840 O O . LYS A 1 101 ? 16.836 -7.897 -11.340 1.00 90.06 101 LYS A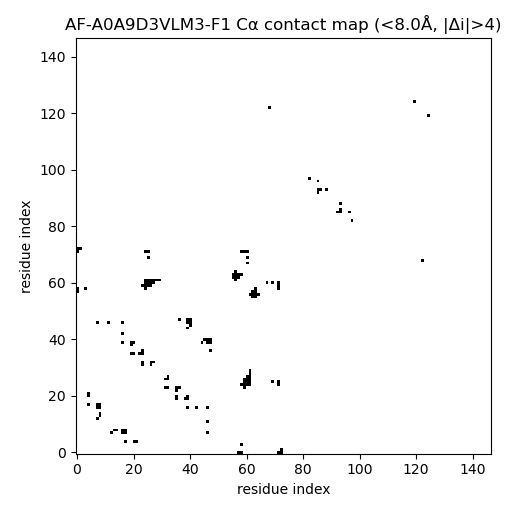 O 1
ATOM 845 N N . LEU A 1 102 ? 16.217 -8.264 -13.467 1.00 90.62 102 LEU A N 1
ATOM 846 C CA . LEU A 1 102 ? 15.607 -9.568 -13.188 1.00 90.62 102 LEU A CA 1
ATOM 847 C C . LEU A 1 102 ? 16.639 -10.569 -12.659 1.00 90.62 102 LEU A C 1
ATOM 849 O O . LEU A 1 102 ? 16.372 -11.242 -11.666 1.00 90.62 102 LEU A O 1
ATOM 853 N N . MET A 1 103 ? 17.821 -10.623 -13.274 1.00 93.94 103 MET A N 1
ATOM 854 C CA . MET A 1 103 ? 18.912 -11.489 -12.826 1.00 93.94 103 MET A CA 1
ATOM 855 C C . MET A 1 103 ? 19.367 -11.148 -11.404 1.00 93.94 103 MET A C 1
ATOM 857 O O . MET A 1 103 ? 19.466 -12.049 -10.574 1.00 93.94 103 MET A O 1
ATOM 861 N N . SER A 1 104 ? 19.556 -9.862 -11.094 1.00 93.56 104 SER A N 1
ATOM 862 C CA . SER A 1 104 ? 19.883 -9.408 -9.735 1.00 93.56 104 SER A CA 1
ATOM 863 C C . SER A 1 104 ? 18.812 -9.821 -8.723 1.00 93.56 104 SER A C 1
ATOM 865 O O . SER A 1 104 ? 19.126 -10.394 -7.686 1.00 93.56 104 SER A O 1
ATOM 867 N N . GLU A 1 105 ? 17.533 -9.594 -9.033 1.00 89.62 105 GLU A N 1
ATOM 868 C CA . GLU A 1 105 ? 16.422 -9.955 -8.144 1.00 89.62 105 GLU A CA 1
ATOM 869 C C . GLU A 1 105 ? 16.321 -11.468 -7.916 1.00 89.62 105 GLU A C 1
ATOM 871 O O . GLU A 1 105 ? 15.982 -11.915 -6.814 1.00 89.62 105 GLU A O 1
ATOM 876 N N . PHE A 1 106 ? 16.590 -12.276 -8.945 1.00 90.06 106 PHE A N 1
ATOM 877 C CA . PHE A 1 106 ? 16.621 -13.728 -8.808 1.00 90.06 106 PHE A CA 1
ATOM 878 C C . PHE A 1 106 ? 17.784 -14.192 -7.941 1.00 90.06 106 PHE A C 1
ATOM 880 O O . PHE A 1 106 ? 17.569 -15.040 -7.072 1.00 90.06 106 PHE A O 1
ATOM 887 N N . GLU A 1 107 ? 18.969 -13.612 -8.110 1.00 93.00 107 GLU A N 1
ATOM 888 C CA . GLU A 1 107 ? 20.128 -13.950 -7.289 1.00 93.00 107 GLU A CA 1
ATOM 889 C C . GLU A 1 107 ? 19.924 -13.543 -5.822 1.00 93.00 107 GLU A C 1
ATOM 891 O O . GLU A 1 107 ? 20.165 -14.337 -4.909 1.00 93.00 107 GLU A O 1
ATOM 896 N N . ASP A 1 108 ? 19.337 -12.371 -5.573 1.00 91.00 108 ASP A N 1
ATOM 897 C CA . ASP A 1 108 ? 18.990 -11.914 -4.225 1.00 91.00 108 ASP A CA 1
ATOM 898 C C . ASP A 1 108 ? 17.958 -12.829 -3.553 1.00 91.00 108 ASP A C 1
ATOM 900 O O . ASP A 1 108 ? 18.010 -13.095 -2.347 1.00 91.00 108 ASP A O 1
ATOM 904 N N . ARG A 1 109 ? 16.963 -13.315 -4.306 1.00 87.25 109 ARG A N 1
ATOM 905 C CA . ARG A 1 109 ? 15.975 -14.282 -3.795 1.00 87.25 109 ARG A CA 1
ATOM 906 C C . ARG A 1 109 ? 16.613 -15.639 -3.530 1.00 87.25 109 ARG A C 1
ATOM 908 O O . ARG A 1 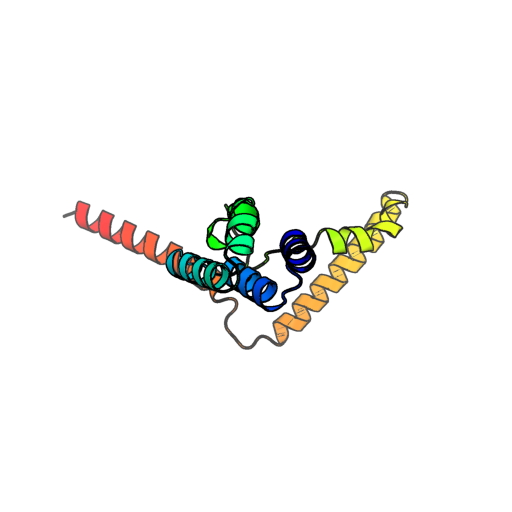109 ? 16.318 -16.239 -2.498 1.00 87.25 109 ARG A O 1
ATOM 915 N N . ARG A 1 110 ? 17.490 -16.104 -4.422 1.00 86.88 110 ARG A N 1
ATOM 916 C CA . ARG A 1 110 ? 18.237 -17.356 -4.275 1.00 86.88 110 ARG A CA 1
ATOM 917 C C . ARG A 1 110 ? 19.099 -17.313 -3.014 1.00 86.88 110 ARG A C 1
ATOM 919 O O . ARG A 1 110 ? 18.986 -18.195 -2.169 1.00 86.88 110 ARG A O 1
ATOM 926 N N . THR A 1 111 ? 19.881 -16.253 -2.837 1.00 90.44 111 THR A N 1
ATOM 927 C CA . THR A 1 111 ? 20.738 -16.043 -1.661 1.00 90.44 111 THR A CA 1
ATOM 928 C C . THR A 1 111 ? 19.928 -15.983 -0.369 1.00 90.44 111 THR A C 1
ATOM 930 O O . THR A 1 111 ? 20.257 -16.674 0.593 1.00 90.44 111 THR A O 1
ATOM 933 N N . ARG A 1 112 ? 18.809 -15.243 -0.350 1.00 84.31 112 ARG A N 1
ATOM 934 C CA . ARG A 1 112 ? 17.895 -15.227 0.806 1.00 84.31 112 ARG A CA 1
ATOM 935 C C . ARG A 1 112 ? 17.296 -16.598 1.098 1.00 84.31 112 ARG A C 1
ATOM 937 O O . ARG A 1 112 ? 17.178 -16.962 2.258 1.00 84.31 112 ARG A O 1
ATOM 944 N N . SER A 1 113 ? 16.944 -17.370 0.074 1.00 80.50 113 SER A N 1
ATOM 945 C CA . SER A 1 113 ? 16.400 -18.714 0.269 1.00 80.50 113 SER A CA 1
ATOM 946 C C . SER A 1 113 ? 17.407 -19.663 0.919 1.00 80.50 113 SER A C 1
ATOM 948 O O . SER A 1 113 ? 16.991 -20.539 1.670 1.00 80.50 113 SER A O 1
ATOM 950 N N . HIS A 1 114 ? 18.710 -19.508 0.667 1.00 80.12 114 HIS A N 1
ATOM 951 C CA . HIS A 1 114 ? 19.731 -20.357 1.289 1.00 80.12 114 HIS A CA 1
ATOM 952 C C . HIS A 1 114 ? 19.832 -20.173 2.810 1.00 80.12 114 HIS A C 1
ATOM 954 O O . HIS A 1 114 ? 20.278 -21.086 3.496 1.00 80.12 114 HIS A O 1
ATOM 960 N N . SER A 1 115 ? 19.401 -19.029 3.354 1.00 78.38 115 SER A N 1
ATOM 961 C CA . SER A 1 115 ? 19.374 -18.795 4.804 1.00 78.38 115 SER A CA 1
ATOM 962 C C . SER A 1 115 ? 18.066 -19.240 5.470 1.00 78.38 115 SER A C 1
ATOM 964 O O . SER A 1 115 ? 17.911 -19.110 6.687 1.00 78.38 115 SER A O 1
ATOM 966 N N . TRP A 1 116 ? 17.104 -19.769 4.706 1.00 73.75 116 TRP A N 1
ATOM 967 C CA . TRP A 1 116 ? 15.811 -20.200 5.231 1.00 73.75 116 TRP A CA 1
ATOM 968 C C . TRP A 1 116 ? 15.879 -21.644 5.744 1.00 73.75 116 TRP A C 1
ATOM 970 O O . TRP A 1 116 ? 15.730 -22.599 4.992 1.00 73.75 116 TRP A O 1
ATOM 980 N N . PHE A 1 117 ? 16.050 -21.800 7.059 1.00 65.50 117 PHE A N 1
ATOM 981 C CA . PHE A 1 117 ? 16.060 -23.104 7.746 1.00 65.50 117 PHE A CA 1
ATOM 982 C C . PHE A 1 117 ? 14.662 -23.653 8.092 1.00 65.50 117 PHE A C 1
ATOM 984 O O . PHE A 1 117 ? 14.541 -24.770 8.589 1.00 65.50 117 PHE A O 1
ATOM 991 N N . SER A 1 118 ? 13.593 -22.884 7.860 1.00 61.62 118 SER A N 1
ATOM 992 C CA . SER A 1 118 ? 12.218 -23.286 8.198 1.00 61.62 118 SER A CA 1
ATOM 993 C C . SER A 1 118 ? 11.411 -23.653 6.953 1.00 61.62 118 SER A C 1
ATOM 995 O O . SER A 1 118 ? 11.587 -23.055 5.892 1.00 61.62 118 SER A O 1
ATOM 997 N N . VAL A 1 119 ? 10.515 -24.640 7.086 1.00 58.97 119 VAL A N 1
ATOM 998 C CA . VAL A 1 119 ? 9.629 -25.081 6.000 1.00 58.97 119 VAL A CA 1
ATOM 999 C C . VAL A 1 119 ? 8.817 -23.885 5.494 1.00 58.97 119 VAL A C 1
ATOM 1001 O O . VAL A 1 119 ? 8.043 -23.268 6.226 1.00 58.97 119 VAL A O 1
ATOM 1004 N N . LEU A 1 120 ? 9.034 -23.562 4.224 1.00 60.53 120 LEU A N 1
ATOM 1005 C CA . LEU A 1 120 ? 8.465 -22.436 3.496 1.00 60.53 120 LEU A CA 1
ATOM 1006 C C . LEU A 1 120 ? 6.951 -22.248 3.713 1.00 60.53 120 LEU A C 1
ATOM 1008 O O . LEU A 1 120 ? 6.140 -23.121 3.416 1.00 60.53 120 LEU A O 1
ATOM 1012 N N . ALA A 1 121 ? 6.599 -21.034 4.146 1.00 53.16 121 ALA A N 1
ATOM 1013 C CA . ALA A 1 121 ? 5.284 -20.397 4.098 1.00 53.16 121 ALA A CA 1
ATOM 1014 C C . ALA A 1 121 ? 4.103 -21.207 4.670 1.00 53.16 121 ALA A C 1
ATOM 1016 O O . ALA A 1 121 ? 3.362 -21.896 3.963 1.00 53.16 121 ALA A O 1
ATOM 1017 N N . THR A 1 122 ? 3.794 -20.948 5.943 1.00 54.12 122 THR A N 1
ATOM 1018 C CA . THR A 1 122 ? 2.543 -21.347 6.615 1.00 54.12 122 THR A CA 1
ATOM 1019 C C . THR A 1 122 ? 1.279 -21.056 5.796 1.00 54.12 122 THR A C 1
ATOM 1021 O O . THR A 1 122 ? 0.298 -21.778 5.933 1.00 54.12 122 THR A O 1
ATOM 1024 N N . LEU A 1 123 ? 1.266 -20.050 4.914 1.00 52.72 123 LEU A N 1
ATOM 1025 C CA . LEU A 1 123 ? 0.115 -19.744 4.050 1.00 52.72 123 LEU A CA 1
ATOM 1026 C C . LEU A 1 123 ? -0.033 -20.687 2.845 1.00 52.72 123 LEU A C 1
ATOM 1028 O O . LEU A 1 123 ? -1.159 -21.069 2.516 1.00 52.72 123 LEU A O 1
ATOM 1032 N N . VAL A 1 124 ? 1.077 -21.088 2.217 1.00 54.16 124 VAL A N 1
ATOM 1033 C CA . VAL A 1 124 ? 1.076 -22.048 1.099 1.00 54.16 124 VAL A CA 1
ATOM 1034 C C . VAL A 1 124 ? 0.743 -23.441 1.629 1.00 54.16 124 VAL A C 1
ATOM 1036 O O . VAL A 1 124 ? -0.134 -24.105 1.079 1.00 54.16 124 VAL A O 1
ATOM 1039 N N . LEU A 1 125 ? 1.332 -23.827 2.767 1.00 52.25 125 LEU A N 1
ATOM 1040 C CA . LEU A 1 125 ? 0.988 -25.063 3.471 1.00 52.25 125 LEU A CA 1
ATOM 1041 C C . LEU A 1 125 ? -0.473 -25.086 3.931 1.00 52.25 125 LEU A C 1
ATOM 1043 O O . LEU A 1 125 ? -1.142 -26.095 3.741 1.00 52.25 125 LEU A O 1
ATOM 1047 N N . ARG A 1 126 ? -1.022 -23.985 4.469 1.00 53.84 126 ARG A N 1
ATOM 1048 C CA . ARG A 1 126 ? -2.456 -23.913 4.818 1.00 53.84 126 ARG A CA 1
ATOM 1049 C C . ARG A 1 126 ? -3.353 -24.135 3.602 1.00 53.84 126 ARG A C 1
ATOM 1051 O O . ARG A 1 126 ? -4.358 -24.827 3.725 1.00 53.84 126 ARG A O 1
ATOM 1058 N N . HIS A 1 127 ? -3.015 -23.568 2.443 1.00 55.38 127 HIS A N 1
ATOM 1059 C CA . HIS A 1 127 ? -3.793 -23.778 1.219 1.00 55.38 127 HIS A CA 1
ATOM 1060 C C . HIS A 1 127 ? -3.656 -25.201 0.672 1.00 55.38 127 HIS A C 1
ATOM 1062 O O . HIS A 1 127 ? -4.664 -25.799 0.296 1.00 55.38 127 HIS A O 1
ATOM 1068 N N . ALA A 1 128 ? -2.446 -25.766 0.673 1.00 53.91 128 ALA A N 1
ATOM 1069 C CA . ALA A 1 128 ? -2.219 -27.161 0.307 1.00 53.91 128 ALA A CA 1
ATOM 1070 C C . ALA A 1 128 ? -2.994 -28.110 1.238 1.00 53.91 128 ALA A C 1
ATOM 1072 O O . ALA A 1 128 ? -3.691 -29.003 0.764 1.00 53.91 128 ALA A O 1
ATOM 1073 N N . CYS A 1 129 ? -2.972 -27.849 2.547 1.00 50.78 129 CYS A N 1
ATOM 1074 C CA . CYS A 1 129 ? -3.675 -28.629 3.563 1.00 50.78 129 CYS A CA 1
ATOM 1075 C C . CYS A 1 129 ? -5.206 -28.512 3.435 1.00 50.78 129 CYS A C 1
ATOM 1077 O O . CYS A 1 129 ? -5.900 -29.521 3.507 1.00 50.78 129 CYS A O 1
ATOM 1079 N N . LYS A 1 130 ? -5.746 -27.317 3.137 1.00 56.75 130 LYS A N 1
ATOM 1080 C CA . LYS A 1 130 ? -7.181 -27.131 2.833 1.00 56.75 130 LYS A CA 1
ATOM 1081 C C . LYS A 1 130 ? -7.625 -27.881 1.573 1.00 56.75 130 LYS A C 1
ATOM 1083 O O . LYS A 1 130 ? -8.725 -28.424 1.543 1.00 56.75 130 LYS A O 1
ATOM 1088 N N . LYS A 1 131 ? -6.794 -27.915 0.525 1.00 57.09 131 LYS A N 1
ATOM 1089 C CA . LYS A 1 131 ? -7.097 -28.697 -0.687 1.00 57.09 131 LYS A CA 1
ATOM 1090 C C . LYS A 1 131 ? -7.050 -30.201 -0.404 1.00 57.09 131 LYS A C 1
ATOM 1092 O O . LYS A 1 131 ? -7.941 -30.922 -0.838 1.00 57.09 131 LYS A O 1
ATOM 1097 N N . LEU A 1 132 ? -6.064 -30.658 0.367 1.00 55.44 132 LEU A N 1
ATOM 1098 C CA . LEU A 1 132 ? -5.940 -32.052 0.802 1.00 55.44 132 LEU A CA 1
ATOM 1099 C C . LEU A 1 132 ? -7.120 -32.506 1.672 1.00 55.44 132 LEU A C 1
ATOM 1101 O O . LEU A 1 132 ? -7.647 -33.592 1.445 1.00 55.44 132 LEU A O 1
ATOM 1105 N N . SER A 1 133 ? -7.584 -31.678 2.613 1.00 56.72 133 SER A N 1
ATOM 1106 C CA . SER A 1 133 ? -8.744 -32.013 3.447 1.00 56.72 133 SER A CA 1
ATOM 1107 C C . SER A 1 133 ? -10.048 -32.060 2.647 1.00 56.72 133 SER A C 1
ATOM 1109 O O . SER A 1 133 ? -10.863 -32.951 2.869 1.00 56.72 133 SER A O 1
ATOM 1111 N N . ALA A 1 134 ? -10.228 -31.174 1.661 1.00 66.94 134 ALA A N 1
ATOM 1112 C CA . ALA A 1 134 ? -11.378 -31.217 0.758 1.00 66.94 134 ALA A CA 1
ATOM 1113 C C . ALA A 1 134 ? -11.407 -32.504 -0.086 1.00 66.94 134 ALA A C 1
ATOM 1115 O O . ALA A 1 134 ? -12.455 -33.136 -0.205 1.00 66.94 134 ALA A O 1
ATOM 1116 N N . VAL A 1 135 ? -10.254 -32.929 -0.616 1.00 69.94 135 VAL A N 1
ATOM 1117 C CA . VAL A 1 135 ? -10.123 -34.194 -1.359 1.00 69.94 135 VAL A CA 1
ATOM 1118 C C . VAL A 1 135 ? -10.383 -35.393 -0.446 1.00 69.94 135 VAL A C 1
ATOM 1120 O O . VAL A 1 135 ? -11.121 -36.299 -0.824 1.00 69.94 135 VAL A O 1
ATOM 1123 N N . HIS A 1 136 ? -9.843 -35.385 0.774 1.00 68.38 136 HIS A N 1
ATOM 1124 C CA . HIS A 1 136 ? -10.072 -36.450 1.751 1.00 68.38 136 HIS A CA 1
ATOM 1125 C C . HIS A 1 136 ? -11.559 -36.580 2.129 1.00 68.38 136 HIS A C 1
ATOM 1127 O O . HIS A 1 136 ? -12.094 -37.687 2.167 1.00 68.38 136 HIS A O 1
ATOM 1133 N N . ASN A 1 137 ? -12.256 -35.457 2.325 1.00 68.50 137 ASN A N 1
ATOM 1134 C CA . ASN A 1 137 ? -13.689 -35.445 2.623 1.00 68.50 137 ASN A CA 1
ATOM 1135 C C . ASN A 1 137 ? -14.538 -35.932 1.441 1.00 68.50 137 ASN A C 1
ATOM 1137 O O . ASN A 1 137 ? -15.480 -36.692 1.646 1.00 68.50 137 ASN A O 1
ATOM 1141 N N . LEU A 1 138 ? -14.180 -35.558 0.208 1.00 68.69 138 LEU A N 1
ATOM 1142 C CA . LEU A 1 138 ? -14.817 -36.070 -1.011 1.00 68.69 138 LEU A CA 1
ATOM 1143 C C . LEU A 1 138 ? -14.639 -37.586 -1.154 1.00 68.69 138 LEU A C 1
ATOM 1145 O O . LEU A 1 138 ? -15.595 -38.291 -1.465 1.00 68.69 138 LEU A O 1
ATOM 1149 N N . ILE A 1 139 ? -13.438 -38.099 -0.877 1.00 72.06 139 ILE A N 1
ATOM 1150 C CA . ILE A 1 139 ? -13.160 -39.541 -0.901 1.00 72.06 139 ILE A CA 1
ATOM 1151 C C . ILE A 1 139 ? -13.994 -40.273 0.158 1.00 72.06 139 ILE A C 1
ATOM 1153 O O . ILE A 1 139 ? -14.537 -41.338 -0.132 1.00 72.06 139 ILE A O 1
ATOM 1157 N N . ASN A 1 140 ? -14.131 -39.716 1.363 1.00 65.19 140 ASN A N 1
ATOM 1158 C CA . ASN A 1 140 ? -14.947 -40.320 2.419 1.00 65.19 140 ASN A CA 1
ATOM 1159 C C . ASN A 1 140 ? -16.447 -40.290 2.085 1.00 65.19 140 ASN A C 1
ATOM 1161 O O . ASN A 1 140 ? -17.114 -41.304 2.270 1.00 65.19 140 ASN A O 1
ATOM 1165 N N . LEU A 1 141 ? -16.951 -39.198 1.499 1.00 69.94 141 LEU A N 1
ATOM 1166 C CA . LEU A 1 141 ? -18.324 -39.109 0.983 1.00 69.94 141 LEU A CA 1
ATOM 1167 C C . LEU A 1 141 ? -18.592 -40.168 -0.095 1.00 69.94 141 LEU A C 1
ATOM 1169 O O . LEU A 1 141 ? -19.575 -40.901 -0.022 1.00 69.94 141 LEU A O 1
ATOM 1173 N N . LEU A 1 142 ? -17.691 -40.316 -1.068 1.00 70.44 142 LEU A N 1
ATOM 1174 C CA . LEU A 1 142 ? -17.830 -41.322 -2.126 1.00 70.44 142 LEU A CA 1
ATOM 1175 C C . LEU A 1 142 ? -17.775 -42.764 -1.596 1.00 70.44 142 LEU A C 1
ATOM 1177 O O . LEU A 1 142 ? -18.382 -43.651 -2.192 1.00 70.44 142 LEU A O 1
ATOM 1181 N N . LYS A 1 143 ? -17.079 -43.006 -0.477 1.00 71.56 143 LYS A N 1
ATOM 1182 C CA . LYS A 1 143 ? -17.082 -44.307 0.209 1.00 71.56 143 LYS A CA 1
ATOM 1183 C C . LYS A 1 143 ? -18.400 -44.574 0.939 1.00 71.56 143 LYS A C 1
ATOM 1185 O O . LYS A 1 143 ? -18.872 -45.701 0.880 1.00 71.56 143 LYS A O 1
ATOM 1190 N N . THR A 1 144 ? -19.019 -43.562 1.552 1.00 67.38 144 THR A N 1
ATOM 1191 C CA . THR A 1 144 ? -20.324 -43.704 2.229 1.00 67.38 144 THR A CA 1
ATOM 1192 C C . THR A 1 144 ? -21.504 -43.910 1.277 1.00 67.38 144 THR A C 1
ATOM 1194 O O . THR A 1 144 ? -22.509 -44.467 1.691 1.00 67.38 144 THR A O 1
ATOM 1197 N N . PHE A 1 145 ? -21.391 -43.509 0.005 1.00 65.38 145 PHE A N 1
ATOM 1198 C CA . PHE A 1 145 ? -22.418 -43.768 -1.020 1.00 65.38 145 PHE A CA 1
ATOM 1199 C C . PHE A 1 145 ? -22.265 -45.127 -1.731 1.00 65.38 145 PHE A C 1
ATOM 1201 O O . PHE A 1 145 ? -23.079 -45.455 -2.591 1.00 65.38 145 PHE A O 1
ATOM 1208 N N . LYS A 1 146 ? -21.210 -45.898 -1.427 1.00 57.41 146 LYS A N 1
ATOM 1209 C CA . LYS A 1 146 ? -20.944 -47.227 -2.014 1.00 57.41 146 LYS A CA 1
ATOM 1210 C C . LYS A 1 146 ? -21.265 -48.404 -1.077 1.00 57.41 146 LYS A C 1
ATOM 1212 O O . LYS A 1 146 ? -20.998 -49.544 -1.452 1.00 57.41 146 LYS A O 1
ATOM 1217 N N . THR A 1 147 ? -21.820 -48.129 0.100 1.00 49.31 147 THR A N 1
ATOM 1218 C CA . THR A 1 147 ? -22.438 -49.095 1.029 1.00 49.31 147 THR A CA 1
ATOM 1219 C C . THR A 1 147 ? -23.941 -48.928 0.998 1.00 49.31 147 THR A C 1
ATOM 1221 O O . THR A 1 147 ? -24.633 -49.963 0.957 1.00 49.31 147 THR A O 1
#

Solvent-accessible surface area (backbone atoms only — not comparable to full-atom values): 8469 Å² total; per-residue (Å²): 64,67,68,61,48,50,50,50,34,68,76,68,68,37,70,67,57,42,54,43,51,52,53,36,22,68,32,79,46,72,66,60,31,53,53,35,49,48,58,37,31,76,75,33,57,66,57,37,58,57,53,67,74,50,64,54,50,74,48,22,58,62,54,34,94,71,86,58,90,87,54,60,59,79,66,56,68,59,53,51,63,65,42,59,74,39,71,79,45,62,73,76,66,29,50,55,63,52,50,54,52,51,52,51,54,50,51,55,50,53,57,55,53,74,72,55,90,62,85,77,50,72,68,60,50,50,52,54,49,53,53,51,51,54,52,52,50,50,54,52,52,59,53,66,75,73,112

Secondary structure (DSSP, 8-state):
-HHHHHHHHHHH--HHHHHHHHHHHH--SHHHHHHHHHHHHHH-HHHHHHHHTS-HHHH-GGG-SS--TT--S-THHHHHHHHHHHTTS-HHHHHHHHHHHHHHHHHHHHHHHHT--S-S-HHHHHHHHHHHHHHHHHHHHHHHT--

Organism: NCBI:txid47602

Foldseek 3Di:
DVVVLVVLCVPVVDVVLSVLLVQLQQDQDPVSNVVSLVVNCVVPVVSSVVCVVDPSCLAHPNNPDDDPVRDRDDCVVVVCVQCVVLVVDDPVSSVVSVVVVVVVVVVVVVVVVVPDPDDPDPPVVVVVVVVVVVVVVVVVVVVVVVD

Mean predicted aligned error: 11.58 Å

Radius of gyration: 21.85 Å; Cα contacts (8 Å, |Δi|>4): 81; chains: 1; bounding box: 43×62×48 Å

Sequence (147 aa):
MRYLSESISKEFKNSRLVHLLWKAAYVTTTTAFKEKMAEIEEASPEAAKWIQQFPPSRWALLYFEGTRYGHLSSNIEEFNRWILDARELPIIQVVEPIHNKLMSEFEDRRTRSHSWFSVLATLVLRHACKKLSAVHNLINLLKTFKT

pLDDT: mean 82.99, std 13.17, range [49.31, 96.81]